Protein AF-A0A1M6UTH8-F1 (afdb_monomer_lite)

Sequence (155 aa):
MTKSVIPFRFLVFFGIFRGFRHEHQKESIFSRMNDLHLDESKDIHADGGRIVRTTTLAQSVGQAALCAMRTEEGEAFADPEEGVPWFGQILGLPSTHLDIAVSIIRDRLEGIRGVRKVDSVEIRMPADVKPGIMRNIGGRVRLTAEDGSTATEEF

Secondary structure (DSSP, 8-state):
----------------------------GGGG--PBPB-TTSSB-EETTEE-B--SHHHHHHHHHHHHHHSBTT--SS-TT-SB-IIIIITTS-GGGHHHHHHHHHHHHHTSTTEEEEEEEEEE--TT--TT-----EEEEEEEETTS-EEEEE-

pLDDT: mean 77.51, std 22.49, range [28.88, 97.5]

Organism: NCBI:txid28122

InterPro domains:
  IPR020288 Contractile injection system sheath initiator [PF10934] (35-125)

Structure (mmCIF, N/CA/C/O backbone):
data_AF-A0A1M6UTH8-F1
#
_entry.id   AF-A0A1M6UTH8-F1
#
loop_
_atom_site.group_PDB
_atom_site.id
_atom_site.type_symbol
_atom_site.label_atom_id
_atom_site.label_alt_id
_atom_site.label_comp_id
_atom_site.label_asym_id
_atom_site.label_entity_id
_atom_site.label_seq_id
_atom_site.pdbx_PDB_ins_code
_atom_site.Cartn_x
_atom_site.Cartn_y
_atom_site.Cartn_z
_atom_site.occupancy
_atom_site.B_iso_or_equiv
_atom_site.auth_seq_id
_atom_site.auth_comp_id
_atom_site.auth_asym_id
_atom_site.auth_atom_id
_atom_site.pdbx_PDB_model_num
ATOM 1 N N . MET A 1 1 ? 12.656 -76.740 -20.274 1.00 35.78 1 MET A N 1
ATOM 2 C CA . MET A 1 1 ? 13.712 -75.829 -20.775 1.00 35.78 1 MET A CA 1
ATOM 3 C C . MET A 1 1 ? 13.039 -74.484 -21.020 1.00 35.7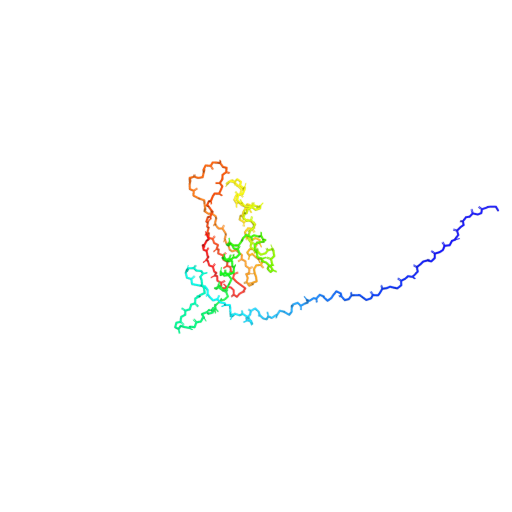8 1 MET A C 1
ATOM 5 O O . MET A 1 1 ? 12.049 -74.494 -21.723 1.00 35.78 1 MET A O 1
ATOM 9 N N . THR A 1 2 ? 13.374 -73.333 -20.445 1.00 35.22 2 THR A N 1
ATOM 10 C CA . THR A 1 2 ? 14.439 -72.902 -19.530 1.00 35.22 2 THR A CA 1
ATOM 11 C C . THR A 1 2 ? 14.004 -71.527 -18.990 1.00 35.22 2 THR A C 1
ATOM 13 O O . THR A 1 2 ? 13.737 -70.646 -19.791 1.00 35.22 2 THR A O 1
ATOM 16 N N . LYS A 1 3 ? 13.925 -71.409 -17.653 1.00 32.78 3 LYS A N 1
ATOM 17 C CA . LYS A 1 3 ? 14.225 -70.261 -16.762 1.00 32.78 3 LYS A CA 1
ATOM 18 C C . LYS A 1 3 ? 13.807 -68.834 -17.180 1.00 32.78 3 LYS A C 1
ATOM 20 O O . LYS A 1 3 ? 14.297 -68.341 -18.181 1.00 32.78 3 LYS A O 1
ATOM 25 N N . SER A 1 4 ? 13.111 -68.112 -16.288 1.00 33.41 4 SER A N 1
ATOM 26 C CA . SER A 1 4 ? 13.671 -66.918 -15.602 1.00 33.41 4 SER A CA 1
ATOM 27 C C . SER A 1 4 ? 12.626 -66.235 -14.684 1.00 33.41 4 SER A C 1
ATOM 29 O O . SER A 1 4 ? 11.653 -65.677 -15.169 1.00 33.41 4 SER A O 1
ATOM 31 N N . VAL A 1 5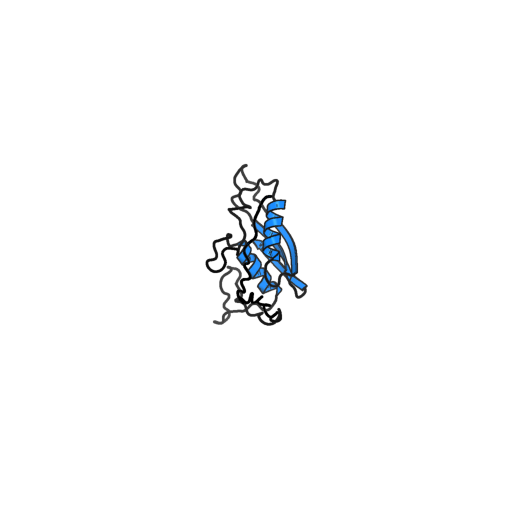 ? 12.698 -66.475 -13.366 1.00 38.62 5 VAL A N 1
ATOM 32 C CA . VAL A 1 5 ? 12.988 -65.495 -12.281 1.00 38.62 5 VAL A CA 1
ATOM 33 C C . VAL A 1 5 ? 11.755 -64.779 -11.680 1.00 38.62 5 VAL A C 1
ATOM 35 O O . VAL A 1 5 ? 11.251 -63.789 -12.188 1.00 38.62 5 VAL A O 1
ATOM 38 N N . ILE A 1 6 ? 11.337 -65.277 -10.512 1.00 42.22 6 ILE A N 1
ATOM 39 C CA . ILE A 1 6 ? 10.741 -64.542 -9.369 1.00 42.22 6 ILE A CA 1
ATOM 40 C C . ILE A 1 6 ? 11.944 -64.366 -8.403 1.00 42.22 6 ILE A C 1
ATOM 42 O O . ILE A 1 6 ? 12.728 -65.328 -8.385 1.00 42.22 6 ILE A O 1
ATOM 46 N N . PRO A 1 7 ? 12.179 -63.276 -7.613 1.00 47.91 7 PRO A N 1
ATOM 47 C CA . PRO A 1 7 ? 11.278 -62.811 -6.539 1.00 47.91 7 PRO A CA 1
ATOM 48 C C . PRO A 1 7 ? 11.384 -61.326 -6.087 1.00 47.91 7 PRO A C 1
ATOM 50 O O . PRO A 1 7 ? 12.142 -60.536 -6.627 1.00 47.91 7 PRO A O 1
ATOM 53 N N . PHE A 1 8 ? 10.640 -61.033 -5.008 1.00 31.80 8 PHE A N 1
ATOM 54 C CA . PHE A 1 8 ? 10.855 -60.018 -3.955 1.00 31.80 8 PHE A CA 1
ATOM 55 C C . PHE A 1 8 ? 9.877 -58.835 -3.840 1.00 31.80 8 PHE A C 1
ATOM 57 O O . PHE A 1 8 ? 10.026 -57.769 -4.421 1.00 31.80 8 PHE A O 1
ATOM 64 N N . ARG A 1 9 ? 8.902 -59.080 -2.950 1.00 34.88 9 ARG A N 1
ATOM 65 C CA . ARG A 1 9 ? 8.241 -58.178 -1.992 1.00 34.88 9 ARG A CA 1
ATOM 66 C C . ARG A 1 9 ? 9.009 -56.887 -1.683 1.00 34.88 9 ARG A C 1
ATOM 68 O O . ARG A 1 9 ? 10.185 -56.983 -1.367 1.00 34.88 9 ARG A O 1
ATOM 75 N N . PHE A 1 10 ? 8.285 -55.781 -1.497 1.00 30.88 10 PHE A N 1
ATOM 76 C CA . PHE A 1 10 ? 8.455 -54.937 -0.307 1.00 30.88 10 PHE A CA 1
ATOM 77 C C . PHE A 1 10 ? 7.142 -54.196 0.008 1.00 30.88 10 PHE A C 1
ATOM 79 O O . PHE A 1 10 ? 6.717 -53.293 -0.703 1.00 30.88 10 PHE A O 1
ATOM 86 N N . LEU A 1 11 ? 6.477 -54.649 1.072 1.00 33.59 11 LEU A N 1
ATOM 87 C CA . LEU A 1 11 ? 5.438 -53.923 1.793 1.00 33.59 11 LEU A CA 1
ATOM 88 C C . LEU A 1 11 ? 6.168 -53.203 2.931 1.00 33.59 11 LEU A C 1
ATOM 90 O O . LEU A 1 11 ? 6.740 -53.882 3.782 1.00 33.59 11 LEU A O 1
ATOM 94 N N . VAL A 1 12 ? 6.171 -51.869 2.953 1.00 33.97 12 VAL A N 1
ATOM 95 C CA . VAL A 1 12 ? 6.593 -51.088 4.126 1.00 33.97 12 VAL A CA 1
ATOM 96 C C . VAL A 1 12 ? 5.529 -50.054 4.447 1.00 33.97 12 VAL A C 1
ATOM 98 O O . VAL A 1 12 ? 5.271 -49.124 3.690 1.00 33.97 12 VAL A O 1
ATOM 101 N N . PHE A 1 13 ? 4.932 -50.266 5.614 1.00 33.19 13 PHE A N 1
ATOM 102 C CA . PHE A 1 13 ? 4.259 -49.274 6.433 1.00 33.19 13 PHE A CA 1
ATOM 103 C C . PHE A 1 13 ? 5.287 -48.269 6.976 1.00 33.19 13 PHE A C 1
ATOM 105 O O . PHE A 1 13 ? 6.199 -48.669 7.690 1.00 33.19 13 PHE A O 1
ATOM 112 N N . PHE A 1 14 ? 5.081 -46.981 6.717 1.00 33.28 14 PHE A N 1
ATOM 113 C CA . PHE A 1 14 ? 5.412 -45.851 7.596 1.00 33.28 14 PHE A CA 1
ATOM 114 C C . PHE A 1 14 ? 4.301 -44.828 7.308 1.00 33.28 14 PHE A C 1
ATOM 116 O O . PHE A 1 14 ? 4.031 -44.518 6.157 1.00 33.28 14 PHE A O 1
ATOM 123 N N . GLY A 1 15 ? 3.483 -44.396 8.257 1.00 28.88 15 GLY A N 1
ATOM 124 C CA . GLY A 1 15 ? 3.910 -43.790 9.506 1.00 28.88 15 GLY A CA 1
ATOM 125 C C . GLY A 1 15 ? 3.541 -42.310 9.429 1.00 28.88 15 GLY A C 1
ATOM 126 O O . GLY A 1 15 ? 4.260 -41.521 8.836 1.00 28.88 15 GLY A O 1
ATOM 127 N N . ILE A 1 16 ? 2.361 -41.999 9.966 1.00 40.78 16 ILE A N 1
ATOM 128 C CA . ILE A 1 16 ? 1.863 -40.707 10.460 1.00 40.78 16 ILE A CA 1
ATOM 129 C C . ILE A 1 16 ? 2.901 -39.570 10.414 1.00 40.78 16 ILE A C 1
ATOM 131 O O . ILE A 1 16 ? 3.817 -39.558 11.228 1.00 40.78 16 ILE A O 1
ATOM 135 N N . PHE A 1 17 ? 2.661 -38.540 9.599 1.00 36.91 17 PHE A N 1
ATOM 136 C CA . PHE A 1 17 ? 2.967 -37.168 10.002 1.00 36.91 17 PHE A CA 1
ATOM 137 C C . PHE A 1 17 ? 1.815 -36.247 9.615 1.00 36.91 17 PHE A C 1
ATOM 139 O O . PHE A 1 17 ? 1.419 -36.122 8.459 1.00 36.91 17 PHE A O 1
ATOM 146 N N . ARG A 1 18 ? 1.249 -35.645 10.659 1.00 39.31 18 ARG A N 1
ATOM 147 C CA . ARG A 1 18 ? 0.217 -34.620 10.621 1.00 39.31 18 ARG A CA 1
ATOM 148 C C . ARG A 1 18 ? 0.751 -33.437 9.817 1.00 39.31 18 ARG A C 1
ATOM 150 O O . ARG A 1 18 ? 1.542 -32.657 10.335 1.00 39.31 18 ARG A O 1
ATOM 157 N N . GLY A 1 19 ? 0.257 -33.249 8.601 1.00 32.66 19 GLY A N 1
ATOM 158 C CA . GLY A 1 19 ? 0.133 -31.909 8.047 1.00 32.66 19 GLY A CA 1
ATOM 159 C C . GLY A 1 19 ? -1.047 -31.249 8.741 1.00 32.66 19 GLY A C 1
ATOM 160 O O . GLY A 1 19 ? -2.160 -31.289 8.226 1.00 32.66 19 GLY A O 1
ATOM 161 N N . PHE A 1 20 ? -0.822 -30.735 9.953 1.00 36.19 20 PHE A N 1
ATOM 162 C CA . PHE A 1 20 ? -1.704 -29.770 10.599 1.00 36.19 20 PHE A CA 1
ATOM 163 C C . PHE A 1 20 ? -1.825 -28.600 9.616 1.00 36.19 20 PHE A C 1
ATOM 165 O O . PHE A 1 20 ? -0.998 -27.693 9.602 1.00 36.19 20 PHE A O 1
ATOM 172 N N . ARG A 1 21 ? -2.824 -28.641 8.730 1.00 37.09 21 ARG A N 1
ATOM 173 C CA . ARG A 1 21 ? -3.312 -27.430 8.090 1.00 37.09 21 ARG A CA 1
ATOM 174 C C . ARG A 1 21 ? -3.817 -26.615 9.267 1.00 37.09 21 ARG A C 1
ATOM 176 O O . ARG A 1 21 ? -4.859 -26.940 9.832 1.00 37.09 21 ARG A O 1
ATOM 183 N N . HIS A 1 22 ? -3.008 -25.655 9.710 1.00 34.88 22 HIS A N 1
ATOM 184 C CA . HIS A 1 22 ? -3.482 -24.572 10.547 1.00 34.88 22 HIS A CA 1
ATOM 185 C C . HIS A 1 22 ? -4.571 -23.901 9.720 1.00 34.88 22 HIS A C 1
ATOM 187 O O . HIS A 1 22 ? -4.329 -23.032 8.889 1.00 34.88 22 HIS A O 1
ATOM 193 N N . GLU A 1 23 ? -5.794 -24.388 9.894 1.00 38.81 23 GLU A N 1
ATOM 194 C CA . GLU A 1 23 ? -6.974 -23.575 9.766 1.00 38.81 23 GLU A CA 1
ATOM 195 C C . GLU A 1 23 ? -6.747 -22.471 10.790 1.00 38.81 23 GLU A C 1
ATOM 197 O O . GLU A 1 23 ? -7.016 -22.630 11.980 1.00 38.81 23 GLU A O 1
ATOM 202 N N . HIS A 1 24 ? -6.075 -21.402 10.342 1.00 38.06 24 HIS A N 1
ATOM 203 C CA . HIS A 1 24 ? -6.079 -20.142 11.047 1.00 38.06 24 HIS A CA 1
ATOM 204 C C . HIS A 1 24 ? -7.550 -19.900 11.314 1.00 38.06 24 HIS A C 1
ATOM 206 O O . HIS A 1 24 ? -8.335 -19.716 10.377 1.00 38.06 24 HIS A O 1
ATOM 212 N N . GLN A 1 25 ? -7.929 -20.015 12.589 1.00 39.84 25 GLN A N 1
ATOM 213 C CA . GLN A 1 25 ? -9.208 -19.528 13.047 1.00 39.84 25 GLN A CA 1
ATOM 214 C C . GLN A 1 25 ? -9.371 -18.179 12.368 1.00 39.84 25 GLN A C 1
ATOM 216 O O . GLN A 1 25 ? -8.493 -17.318 12.479 1.00 39.84 25 GLN A O 1
ATOM 221 N N . LYS A 1 26 ? -10.456 -18.028 11.606 1.00 41.59 26 LYS A N 1
ATOM 222 C CA . LYS A 1 26 ? -10.951 -16.716 11.225 1.00 41.59 26 LYS A CA 1
ATOM 223 C C . LYS A 1 26 ? -11.328 -16.039 12.539 1.00 41.59 26 LYS A C 1
ATOM 225 O O . LYS A 1 26 ? -12.496 -16.011 12.915 1.00 41.59 26 LYS A O 1
ATOM 230 N N . GLU A 1 27 ? -10.326 -15.581 13.291 1.00 42.16 27 GLU A N 1
ATOM 231 C CA . GLU A 1 27 ? -10.510 -14.518 14.254 1.00 42.16 27 GLU A CA 1
ATOM 232 C C . GLU A 1 27 ? -11.251 -13.459 13.460 1.00 42.16 27 GLU A C 1
ATOM 234 O O . GLU A 1 27 ? -10.780 -13.037 12.397 1.00 42.16 27 GLU A O 1
ATOM 239 N N . SER A 1 28 ? -12.469 -13.164 13.915 1.00 44.44 28 SER A N 1
ATOM 240 C CA . SER A 1 28 ? -13.327 -12.147 13.329 1.00 44.44 28 SER A CA 1
ATOM 241 C C . SER A 1 28 ? -12.453 -10.974 12.895 1.00 44.44 28 SER A C 1
ATOM 243 O O . SER A 1 28 ? -11.607 -10.529 13.667 1.00 44.44 28 SER A O 1
ATOM 245 N N . ILE A 1 29 ? -12.612 -10.497 11.664 1.00 51.84 29 ILE A N 1
ATOM 246 C CA . ILE A 1 29 ? -11.864 -9.343 11.140 1.00 51.84 29 ILE A CA 1
ATOM 247 C C . ILE A 1 29 ? -12.011 -8.132 12.088 1.00 51.84 29 ILE A C 1
ATOM 249 O O . ILE A 1 29 ? -11.093 -7.333 12.235 1.00 51.84 29 ILE A O 1
ATOM 253 N N . PHE A 1 30 ? -13.109 -8.081 12.854 1.00 45.16 30 PHE A N 1
ATOM 254 C CA . PHE A 1 30 ? -13.354 -7.106 13.921 1.00 45.16 30 PHE A CA 1
ATOM 255 C C . PHE A 1 30 ? -12.545 -7.332 15.217 1.00 45.16 30 PHE A C 1
ATOM 257 O O . PHE A 1 30 ? -12.434 -6.430 16.039 1.00 45.16 30 PHE A O 1
ATOM 264 N N . SER A 1 31 ? -11.985 -8.521 15.442 1.00 41.66 31 SER A N 1
ATOM 265 C CA . SER A 1 31 ? -11.372 -8.944 16.711 1.00 41.66 31 SER A CA 1
ATOM 266 C C . SER A 1 31 ? -9.971 -8.379 16.973 1.00 41.66 31 SER A C 1
ATOM 268 O O . SER A 1 31 ? -9.459 -8.587 18.072 1.00 41.66 31 SER A O 1
ATOM 270 N N . ARG A 1 32 ? -9.335 -7.664 16.034 1.00 47.56 32 ARG A N 1
ATOM 271 C CA . ARG A 1 32 ? -8.051 -6.978 16.293 1.00 47.56 32 ARG A CA 1
ATOM 272 C C . ARG A 1 32 ? -7.952 -5.593 15.651 1.00 47.56 32 ARG A C 1
ATOM 274 O O . ARG A 1 32 ? -6.903 -5.215 15.153 1.00 47.56 32 ARG A O 1
ATOM 281 N N . MET A 1 33 ? -9.021 -4.806 15.708 1.00 63.25 33 MET A N 1
ATOM 282 C CA . MET A 1 33 ? -8.928 -3.363 15.448 1.00 63.25 33 MET A CA 1
ATOM 283 C C . MET A 1 33 ? -8.312 -2.688 16.681 1.00 63.25 33 MET A C 1
ATOM 285 O O . MET A 1 33 ? -9.033 -2.260 17.581 1.00 63.25 33 MET A O 1
ATOM 289 N N . ASN A 1 34 ? -6.979 -2.727 16.798 1.00 63.81 34 ASN A N 1
ATOM 290 C CA . ASN A 1 34 ? -6.252 -2.106 17.913 1.00 63.81 34 ASN A CA 1
ATOM 291 C C . ASN A 1 34 ? -4.758 -1.866 17.611 1.00 63.81 34 ASN A C 1
ATOM 293 O O . ASN A 1 34 ? -3.905 -1.928 18.507 1.00 63.81 34 ASN A O 1
ATOM 297 N N . ASP A 1 35 ? -4.420 -1.614 16.347 1.00 82.12 35 ASP A N 1
ATOM 298 C CA . ASP A 1 35 ? -3.039 -1.330 15.947 1.00 82.12 35 ASP A CA 1
ATOM 299 C C . ASP A 1 35 ? -2.618 0.073 16.379 1.00 82.12 35 ASP A C 1
ATOM 301 O O . ASP A 1 35 ? -3.460 0.945 16.607 1.00 82.12 35 ASP A O 1
ATOM 305 N N . LEU A 1 36 ? -1.309 0.287 16.514 1.00 89.75 36 LEU A N 1
ATOM 306 C CA . LEU A 1 36 ? -0.741 1.610 16.773 1.00 89.75 36 LEU A CA 1
ATOM 307 C C . LEU A 1 36 ? -1.132 2.561 15.641 1.00 89.75 36 LEU A C 1
ATOM 309 O O . LEU A 1 36 ? -0.973 2.209 14.476 1.00 89.75 36 LEU A O 1
ATOM 313 N N . HIS A 1 37 ? -1.645 3.743 15.972 1.00 91.38 37 HIS A N 1
ATOM 314 C CA . HIS A 1 37 ? -1.884 4.783 14.977 1.00 91.38 37 HIS A CA 1
ATOM 315 C C . HIS A 1 37 ? -0.602 5.580 14.752 1.00 91.38 37 HIS A C 1
ATOM 317 O O . HIS A 1 37 ? 0.046 5.981 15.720 1.00 91.38 37 HIS A O 1
ATOM 323 N N . LEU A 1 38 ? -0.248 5.804 13.490 1.00 90.31 38 LEU A N 1
ATOM 324 C CA . LEU A 1 38 ? 0.846 6.678 13.104 1.00 90.31 38 LEU A CA 1
ATOM 325 C C . LEU A 1 38 ? 0.336 8.090 12.800 1.00 90.31 38 LEU A C 1
ATOM 327 O O . LEU A 1 38 ? -0.742 8.255 12.228 1.00 90.31 38 LEU A O 1
ATOM 331 N N . ASP A 1 39 ? 1.117 9.096 13.180 1.00 89.50 39 ASP A N 1
ATOM 332 C CA . ASP A 1 39 ? 0.814 10.506 12.939 1.00 89.50 39 ASP A CA 1
ATOM 333 C C . ASP A 1 39 ? 1.157 10.945 11.499 1.00 89.50 39 ASP A C 1
ATOM 335 O O . ASP A 1 39 ? 1.489 10.137 10.628 1.00 89.50 39 ASP A O 1
ATOM 339 N N . GLU A 1 40 ? 1.077 12.248 11.220 1.00 86.38 40 GLU A N 1
ATOM 340 C CA . GLU A 1 40 ? 1.423 12.807 9.905 1.00 86.38 40 GLU A CA 1
ATOM 341 C C . GLU A 1 40 ? 2.897 12.582 9.525 1.00 86.38 40 GLU A C 1
ATOM 343 O O . GLU A 1 40 ? 3.209 12.413 8.344 1.00 86.38 40 GLU A O 1
ATOM 348 N N . SER A 1 41 ? 3.790 12.503 10.518 1.00 86.44 41 SER A N 1
ATOM 349 C CA . SER A 1 41 ? 5.214 12.183 10.336 1.00 86.44 41 SER A CA 1
ATOM 350 C C . SER A 1 41 ? 5.464 10.682 10.167 1.00 86.44 41 SER A C 1
ATOM 352 O O . SER A 1 41 ? 6.592 10.276 9.888 1.00 86.44 41 SER A O 1
ATOM 354 N N . LYS A 1 42 ? 4.408 9.866 10.272 1.00 84.81 42 LYS A N 1
ATOM 355 C CA . LYS A 1 42 ? 4.436 8.402 10.238 1.00 84.81 42 LYS A CA 1
ATOM 356 C C . LYS A 1 42 ? 5.198 7.790 11.419 1.00 84.81 42 LYS A C 1
ATOM 358 O O . LYS A 1 42 ? 5.754 6.702 11.287 1.00 84.81 42 LYS A O 1
ATOM 363 N N . ASP A 1 43 ? 5.181 8.469 12.565 1.00 88.81 43 ASP A N 1
ATOM 364 C CA . ASP A 1 43 ? 5.684 7.965 13.847 1.00 88.81 43 ASP A CA 1
ATOM 365 C C . ASP A 1 43 ? 4.514 7.626 14.786 1.00 88.81 43 ASP A C 1
ATOM 367 O O . ASP A 1 43 ? 3.360 7.945 14.501 1.00 88.81 43 ASP A O 1
ATOM 371 N N . ILE A 1 44 ? 4.785 6.948 15.901 1.00 89.50 44 ILE A N 1
ATOM 372 C CA . ILE A 1 44 ? 3.781 6.544 16.884 1.00 89.50 44 ILE A CA 1
ATOM 373 C C . ILE A 1 44 ? 3.034 7.780 17.396 1.00 89.50 44 ILE A C 1
ATOM 375 O O . ILE A 1 44 ? 3.588 8.621 18.106 1.00 89.50 44 ILE A O 1
ATOM 379 N N . HIS A 1 45 ? 1.736 7.849 17.101 1.00 91.31 45 HIS A N 1
ATOM 380 C CA . HIS A 1 45 ? 0.905 8.960 17.526 1.00 91.31 45 HIS A CA 1
ATOM 381 C C . HIS A 1 45 ? 0.607 8.877 19.028 1.00 91.31 45 HIS A C 1
ATOM 383 O O . HIS A 1 45 ? 0.048 7.889 19.524 1.00 91.31 45 HIS A O 1
ATOM 389 N N . ALA A 1 46 ? 0.951 9.941 19.752 1.00 91.31 46 ALA A N 1
ATOM 390 C CA . ALA A 1 46 ? 0.641 10.103 21.162 1.00 91.31 46 ALA A CA 1
ATOM 391 C C . ALA A 1 46 ? -0.225 11.349 21.389 1.00 91.31 46 ALA A C 1
ATOM 393 O O . ALA A 1 46 ? 0.128 12.442 20.954 1.00 91.31 46 ALA A O 1
ATOM 394 N N . ASP A 1 47 ? -1.320 11.188 22.130 1.00 89.25 47 ASP A N 1
ATOM 395 C CA . ASP A 1 47 ? -2.208 12.276 22.546 1.00 89.25 47 ASP A CA 1
ATOM 396 C C . ASP A 1 47 ? -2.362 12.264 24.073 1.00 89.25 47 ASP A C 1
ATOM 398 O O . ASP A 1 47 ? -2.671 11.235 24.681 1.00 89.25 47 ASP A O 1
ATOM 402 N N . GLY A 1 48 ? -2.069 13.394 24.723 1.00 84.94 48 GLY A N 1
ATOM 403 C CA . GLY A 1 48 ? -2.168 13.533 26.181 1.00 84.94 48 GLY A CA 1
ATOM 404 C C . GLY A 1 48 ? -1.373 12.491 26.984 1.00 84.94 48 GLY A C 1
ATOM 405 O O . GLY A 1 48 ? -1.809 12.077 28.059 1.00 84.94 48 GLY A O 1
ATOM 406 N N . GLY A 1 49 ? -0.234 12.021 26.458 1.00 86.00 49 GLY A N 1
ATOM 407 C CA . GLY A 1 49 ? 0.593 10.981 27.086 1.00 86.00 49 GLY A CA 1
ATOM 408 C C . GLY A 1 49 ? 0.080 9.548 26.896 1.00 86.00 49 GLY A C 1
ATOM 409 O O . GLY A 1 49 ? 0.557 8.634 27.568 1.00 86.00 49 GLY A O 1
ATOM 410 N N . ARG A 1 50 ? -0.888 9.330 25.999 1.00 89.94 50 ARG A N 1
ATOM 411 C CA . ARG A 1 50 ? -1.404 8.006 25.634 1.00 89.94 50 ARG A CA 1
ATOM 412 C C . ARG A 1 50 ? -1.083 7.700 24.183 1.00 89.94 50 ARG A C 1
ATOM 414 O O . ARG A 1 50 ? -1.222 8.562 23.326 1.00 89.94 50 ARG A O 1
ATOM 421 N N . ILE A 1 51 ? -0.711 6.454 23.914 1.00 91.69 51 ILE A N 1
ATOM 422 C CA . ILE A 1 51 ? -0.511 5.978 22.548 1.00 91.69 51 ILE A CA 1
ATOM 423 C C . ILE A 1 51 ? -1.868 5.743 21.894 1.00 91.69 51 ILE A C 1
ATOM 425 O O . ILE A 1 51 ? -2.696 4.990 22.420 1.00 91.69 51 ILE A O 1
ATOM 429 N N . VAL A 1 52 ? -2.086 6.393 20.757 1.00 92.25 52 VAL A N 1
ATOM 430 C CA . VAL A 1 52 ? -3.342 6.325 20.019 1.00 92.25 52 VAL A CA 1
ATOM 431 C C . VAL A 1 52 ? -3.384 5.057 19.173 1.00 92.25 52 VAL A C 1
ATOM 433 O O . VAL A 1 52 ? -2.366 4.541 18.707 1.00 92.25 52 VAL A O 1
ATOM 436 N N . ARG A 1 53 ? -4.592 4.521 19.013 1.00 91.00 53 ARG A N 1
ATOM 437 C CA . ARG A 1 53 ? -4.870 3.305 18.251 1.00 91.00 53 ARG A CA 1
ATOM 438 C C . ARG A 1 53 ? -5.688 3.635 17.016 1.00 91.00 53 ARG A C 1
ATOM 440 O O . ARG A 1 53 ? -6.459 4.592 17.018 1.00 91.00 53 ARG A O 1
ATOM 447 N N . THR A 1 54 ? -5.523 2.835 15.972 1.00 90.00 54 THR A N 1
ATOM 448 C CA . THR A 1 54 ? -6.393 2.897 14.796 1.00 90.00 54 THR A CA 1
ATOM 449 C C . THR A 1 54 ? -7.832 2.578 15.205 1.00 90.00 54 THR A C 1
ATOM 451 O O . THR A 1 54 ? -8.077 1.686 16.017 1.00 90.00 54 THR A O 1
ATOM 454 N N . THR A 1 55 ? -8.789 3.349 14.684 1.00 88.25 55 THR A N 1
ATOM 455 C CA . THR A 1 55 ? -10.206 3.266 15.099 1.00 88.25 55 THR A CA 1
ATOM 456 C C . THR A 1 55 ? -11.119 2.705 14.014 1.00 88.25 55 THR A C 1
ATOM 458 O O . THR A 1 55 ? -12.245 2.305 14.298 1.00 88.25 55 THR A O 1
ATOM 461 N N . THR A 1 56 ? -10.639 2.655 12.770 1.00 89.75 56 THR A N 1
ATOM 462 C CA . THR A 1 56 ? -11.380 2.159 11.605 1.00 89.75 56 THR A CA 1
ATOM 463 C C . THR A 1 56 ? -10.516 1.197 10.803 1.00 89.75 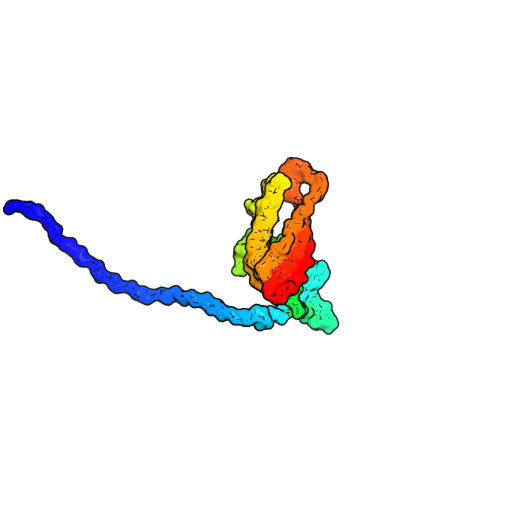56 THR A C 1
ATOM 465 O O . THR A 1 56 ? -9.292 1.335 10.794 1.00 89.75 56 THR A O 1
ATOM 468 N N . LEU A 1 57 ? -11.145 0.255 10.090 1.00 90.44 57 LEU A N 1
ATOM 469 C CA . LEU A 1 57 ? -10.402 -0.689 9.256 1.00 90.44 57 LEU A CA 1
ATOM 470 C C . LEU A 1 57 ? -9.660 0.050 8.143 1.00 90.44 57 LEU A C 1
ATOM 472 O O . LEU A 1 57 ? -8.495 -0.244 7.913 1.00 90.44 57 LEU A O 1
ATOM 476 N N . ALA A 1 58 ? -10.296 1.057 7.529 1.00 92.81 58 ALA A N 1
ATOM 477 C CA . ALA A 1 58 ? -9.667 1.961 6.566 1.00 92.81 58 ALA A CA 1
ATOM 478 C C . ALA A 1 58 ? -8.343 2.549 7.079 1.00 92.81 58 ALA A C 1
ATOM 480 O O . ALA A 1 58 ? -7.352 2.522 6.358 1.00 92.81 58 ALA A O 1
ATOM 481 N N . GLN A 1 59 ? -8.298 3.045 8.319 1.00 92.06 59 GLN A N 1
ATOM 482 C CA . GLN A 1 59 ? -7.055 3.573 8.894 1.00 92.06 59 GLN A CA 1
ATOM 483 C C . GLN A 1 59 ? -5.985 2.487 9.025 1.00 92.06 59 GLN A C 1
ATOM 485 O O . GLN A 1 59 ? -4.844 2.713 8.632 1.00 92.06 59 GLN A O 1
ATOM 490 N N . SER A 1 60 ? -6.346 1.313 9.550 1.00 92.44 60 SER A N 1
ATOM 491 C CA . SER A 1 60 ? -5.402 0.204 9.716 1.00 92.44 60 SER A CA 1
ATOM 492 C C . SER A 1 60 ? -4.851 -0.275 8.369 1.00 92.44 60 SER A C 1
ATOM 494 O O . SER A 1 60 ? -3.638 -0.400 8.222 1.00 92.44 60 SER A O 1
ATOM 496 N N . VAL A 1 61 ? -5.711 -0.480 7.363 1.00 93.75 61 VAL A N 1
ATOM 497 C CA . VAL A 1 61 ? -5.274 -0.938 6.032 1.00 93.75 61 VAL A CA 1
ATOM 498 C C . VAL A 1 61 ? -4.508 0.139 5.270 1.00 93.75 61 VAL A C 1
ATOM 500 O O . VAL A 1 61 ? -3.563 -0.193 4.565 1.00 93.75 61 VAL A O 1
ATOM 503 N N . GLY A 1 62 ? -4.875 1.417 5.416 1.00 94.12 62 GLY A N 1
ATOM 504 C CA . GLY A 1 62 ? -4.143 2.532 4.812 1.00 94.12 62 GLY A CA 1
ATOM 505 C C . GLY A 1 62 ? -2.724 2.610 5.362 1.00 94.12 62 GLY A C 1
ATOM 506 O O . GLY A 1 62 ? -1.755 2.630 4.606 1.00 94.12 62 GLY A O 1
ATOM 507 N N . GLN A 1 63 ? -2.585 2.529 6.684 1.00 93.88 63 GLN A N 1
ATOM 508 C CA . GLN A 1 63 ? -1.281 2.517 7.329 1.00 93.88 63 GLN A CA 1
ATOM 509 C C . GLN A 1 63 ? -0.448 1.291 6.941 1.00 93.88 63 GLN A C 1
ATOM 511 O O . GLN A 1 63 ? 0.724 1.446 6.611 1.00 93.88 63 GLN A O 1
ATOM 516 N N . ALA A 1 64 ? -1.046 0.095 6.930 1.00 92.44 64 ALA A N 1
ATOM 517 C CA . ALA A 1 64 ? -0.367 -1.127 6.503 1.00 92.44 64 ALA A CA 1
ATOM 518 C C . ALA A 1 64 ? 0.108 -1.033 5.046 1.00 92.44 64 ALA A C 1
ATOM 520 O O . ALA A 1 64 ? 1.254 -1.357 4.751 1.00 92.44 64 ALA A O 1
ATOM 521 N N . ALA A 1 65 ? -0.733 -0.512 4.150 1.00 94.62 65 ALA A N 1
ATOM 522 C CA . ALA A 1 65 ? -0.357 -0.278 2.763 1.00 94.62 65 ALA A CA 1
ATOM 523 C C . ALA A 1 65 ? 0.804 0.706 2.643 1.00 94.62 65 ALA A C 1
ATOM 525 O O . ALA A 1 65 ? 1.742 0.450 1.897 1.00 94.62 65 ALA A O 1
ATOM 526 N N . LEU A 1 66 ? 0.785 1.807 3.395 1.00 93.50 66 LEU A N 1
ATOM 527 C CA . LEU A 1 66 ? 1.885 2.762 3.370 1.00 93.50 66 LEU A CA 1
ATOM 528 C C . LEU A 1 66 ? 3.186 2.165 3.926 1.00 93.50 66 LEU A C 1
ATOM 530 O O . LEU A 1 66 ? 4.251 2.449 3.383 1.00 93.50 66 LEU A O 1
ATOM 534 N N . CYS A 1 67 ? 3.112 1.334 4.970 1.00 92.31 67 CYS A N 1
ATOM 535 C CA . CYS A 1 67 ? 4.261 0.580 5.470 1.00 92.31 67 CYS A CA 1
ATOM 536 C C . CYS A 1 67 ? 4.822 -0.343 4.382 1.00 92.31 67 CYS A C 1
ATOM 538 O O . CYS A 1 67 ? 5.992 -0.207 4.043 1.00 92.31 67 CYS A O 1
ATOM 540 N N . ALA A 1 68 ? 3.984 -1.178 3.758 1.00 93.31 68 ALA A N 1
ATOM 541 C CA . ALA A 1 68 ? 4.404 -2.063 2.671 1.00 93.31 68 ALA A CA 1
ATOM 542 C C . ALA A 1 68 ? 5.036 -1.288 1.500 1.00 93.31 68 ALA A C 1
ATOM 544 O O . ALA A 1 68 ? 6.071 -1.682 0.975 1.00 93.31 68 ALA A O 1
ATOM 545 N N . MET A 1 69 ? 4.469 -0.137 1.126 1.00 93.38 69 MET A N 1
ATOM 546 C CA . MET A 1 69 ? 5.015 0.717 0.063 1.00 93.38 69 MET A CA 1
ATOM 547 C C . MET A 1 69 ? 6.362 1.357 0.420 1.00 93.38 69 MET A C 1
ATOM 549 O O . MET A 1 69 ? 7.113 1.718 -0.482 1.00 93.38 69 MET A O 1
ATOM 553 N N . ARG A 1 70 ? 6.676 1.530 1.707 1.00 91.44 70 ARG A N 1
ATOM 554 C CA . ARG A 1 70 ? 7.927 2.151 2.180 1.00 91.44 70 ARG A CA 1
ATOM 555 C C . ARG A 1 70 ? 9.012 1.147 2.555 1.00 91.44 70 ARG A C 1
ATOM 557 O O . ARG A 1 70 ? 10.130 1.571 2.830 1.00 91.44 70 ARG A O 1
ATOM 564 N N . THR A 1 71 ? 8.683 -0.136 2.565 1.00 93.06 71 THR A N 1
ATOM 565 C CA . THR A 1 71 ? 9.596 -1.228 2.890 1.00 93.06 71 THR A CA 1
ATOM 566 C C . THR A 1 71 ? 10.018 -1.930 1.605 1.00 93.06 71 THR A C 1
ATOM 568 O O . THR A 1 71 ? 9.171 -2.265 0.775 1.00 93.06 71 THR A O 1
ATOM 571 N N . GLU A 1 72 ? 11.322 -2.141 1.423 1.00 94.94 72 GLU A N 1
ATOM 572 C CA . GLU A 1 72 ? 11.809 -2.989 0.328 1.00 94.94 72 GLU A CA 1
ATOM 573 C C . GLU A 1 72 ? 11.569 -4.461 0.670 1.00 94.94 72 GLU A C 1
ATOM 575 O O . GLU A 1 72 ? 11.808 -4.894 1.798 1.00 94.94 72 GLU A O 1
ATOM 580 N N . GLU A 1 73 ? 11.155 -5.251 -0.319 1.00 94.62 73 GLU A N 1
ATOM 581 C CA . GLU A 1 73 ? 11.073 -6.707 -0.169 1.00 94.62 73 GLU A CA 1
ATOM 582 C C . GLU A 1 73 ? 12.411 -7.291 0.335 1.00 94.62 73 GLU A C 1
ATOM 584 O O . GLU A 1 73 ? 13.472 -7.101 -0.265 1.00 94.62 73 GLU A O 1
ATOM 589 N N . GLY A 1 74 ? 12.363 -8.005 1.461 1.00 93.81 74 GLY A N 1
ATOM 590 C CA . GLY A 1 74 ? 13.535 -8.568 2.139 1.00 93.81 74 GLY A CA 1
ATOM 591 C C . GLY A 1 74 ? 14.141 -7.690 3.240 1.00 93.81 74 GLY A C 1
ATOM 592 O O . GLY A 1 74 ? 15.060 -8.140 3.926 1.00 93.81 74 GLY A O 1
ATOM 593 N N . GLU A 1 75 ? 13.642 -6.468 3.452 1.00 93.50 75 GLU A N 1
ATOM 594 C CA . GLU A 1 75 ? 14.087 -5.583 4.540 1.00 93.50 75 GLU A CA 1
ATOM 595 C C . GLU A 1 75 ? 13.555 -6.035 5.911 1.00 93.50 75 GLU A C 1
ATOM 597 O O . GLU A 1 75 ? 14.242 -5.925 6.932 1.00 93.50 75 GLU A O 1
ATOM 602 N N . ALA A 1 76 ? 12.334 -6.571 5.951 1.00 90.44 76 ALA A N 1
ATOM 603 C CA . ALA A 1 76 ? 11.700 -7.000 7.186 1.00 90.44 76 ALA A CA 1
ATOM 604 C C . ALA A 1 76 ? 12.304 -8.317 7.706 1.00 90.44 76 ALA A C 1
ATOM 606 O O . ALA A 1 76 ? 12.178 -9.385 7.113 1.00 90.44 76 ALA A O 1
ATOM 607 N N . PHE A 1 77 ? 12.921 -8.256 8.890 1.00 90.81 77 PHE A N 1
ATOM 608 C CA . PHE A 1 77 ? 13.573 -9.417 9.511 1.00 90.81 77 PHE A CA 1
ATOM 609 C C . PHE A 1 77 ? 12.611 -10.582 9.802 1.00 90.81 77 PHE A C 1
ATOM 611 O O . PHE A 1 77 ? 12.994 -11.745 9.703 1.00 90.81 77 PHE A O 1
ATOM 618 N N . ALA A 1 78 ? 11.382 -10.271 10.221 1.00 91.06 78 ALA A N 1
ATOM 619 C CA . ALA A 1 78 ? 10.399 -11.276 10.618 1.00 91.06 78 ALA A CA 1
ATOM 620 C C . ALA A 1 78 ? 9.659 -11.901 9.427 1.00 91.06 78 ALA A C 1
ATOM 622 O O . ALA A 1 78 ? 9.182 -13.028 9.545 1.00 91.06 78 ALA A O 1
ATOM 623 N N . ASP A 1 79 ? 9.572 -11.176 8.313 1.00 88.62 79 ASP A N 1
ATOM 624 C CA . ASP A 1 79 ? 8.885 -11.601 7.100 1.00 88.62 79 ASP A CA 1
ATOM 625 C C . ASP A 1 79 ? 9.618 -11.039 5.871 1.00 88.62 79 ASP A C 1
ATOM 627 O O . ASP A 1 79 ? 9.393 -9.892 5.493 1.00 88.62 79 ASP A O 1
ATOM 631 N N . PRO A 1 80 ? 10.521 -11.815 5.250 1.00 90.88 80 PRO A N 1
ATOM 632 C CA . PRO A 1 80 ? 11.282 -11.354 4.093 1.00 90.88 80 PRO A CA 1
ATOM 633 C C . PRO A 1 80 ? 10.431 -11.074 2.848 1.00 90.88 80 PRO A C 1
ATOM 635 O O . PRO A 1 80 ? 10.943 -10.475 1.908 1.00 90.88 80 PRO A O 1
ATOM 638 N N . GLU A 1 81 ? 9.176 -11.530 2.799 1.00 89.56 81 GLU A N 1
ATOM 639 C CA . GLU A 1 81 ? 8.277 -11.286 1.664 1.00 89.56 81 GLU A CA 1
ATOM 640 C C . GLU A 1 81 ? 7.454 -9.995 1.831 1.00 89.56 81 GLU A C 1
ATOM 642 O O . GLU A 1 81 ? 6.777 -9.578 0.886 1.00 89.56 81 GLU A O 1
ATOM 647 N N . GLU A 1 82 ? 7.520 -9.359 3.008 1.00 89.31 82 GLU A N 1
ATOM 648 C CA . GLU A 1 82 ? 6.860 -8.086 3.302 1.00 89.31 82 GLU A CA 1
ATOM 649 C C . GLU A 1 82 ? 7.555 -6.927 2.574 1.00 89.31 82 GLU A C 1
ATOM 651 O O . GLU A 1 82 ? 8.785 -6.842 2.523 1.00 89.31 82 GLU A O 1
ATOM 656 N N . GLY A 1 83 ? 6.748 -6.000 2.053 1.00 93.31 83 GLY A N 1
ATOM 657 C CA . GLY A 1 83 ? 7.211 -4.833 1.311 1.00 93.31 83 GLY A CA 1
ATOM 658 C C . GLY A 1 83 ? 6.935 -4.910 -0.190 1.00 93.31 83 GLY A C 1
ATOM 659 O O . GLY A 1 83 ? 6.240 -5.797 -0.695 1.00 93.31 83 GLY A O 1
ATOM 660 N N . VAL A 1 84 ? 7.470 -3.935 -0.918 1.00 94.81 84 VAL A N 1
ATOM 661 C CA . VAL A 1 84 ? 7.389 -3.853 -2.378 1.00 94.81 84 VAL A CA 1
ATOM 662 C C . VAL A 1 84 ? 8.792 -4.046 -2.964 1.00 94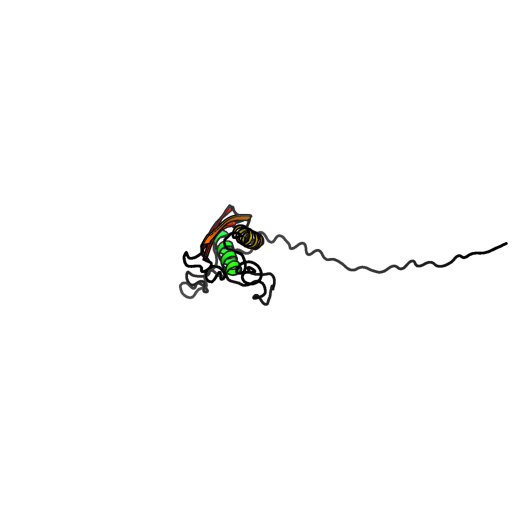.81 84 VAL A C 1
ATOM 664 O O . VAL A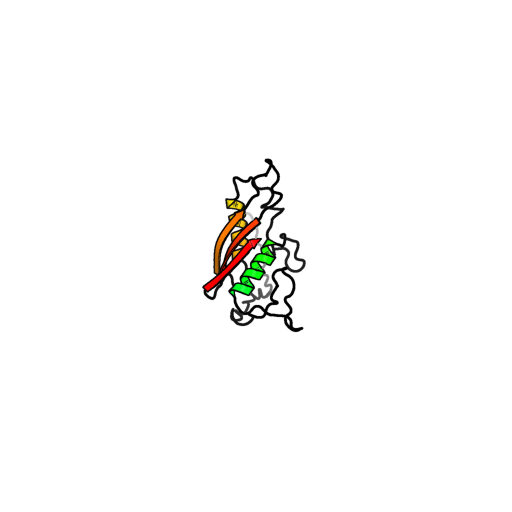 1 84 ? 9.738 -3.450 -2.456 1.00 94.81 84 VAL A O 1
ATOM 667 N N . PRO A 1 85 ? 8.964 -4.849 -4.034 1.00 94.31 85 PRO A N 1
ATOM 668 C CA . PRO A 1 85 ? 10.271 -5.082 -4.653 1.00 94.31 85 PRO A CA 1
ATOM 669 C C . PRO A 1 85 ? 10.689 -3.901 -5.540 1.00 94.31 85 PRO A C 1
ATOM 671 O O . PRO A 1 85 ? 10.747 -4.008 -6.775 1.00 94.31 85 PRO A O 1
ATOM 674 N N . TRP A 1 86 ? 10.962 -2.747 -4.929 1.00 91.56 86 TRP A N 1
ATOM 675 C CA . TRP A 1 86 ? 11.322 -1.535 -5.650 1.00 91.56 86 TRP A CA 1
ATOM 676 C C . TRP A 1 86 ? 12.605 -1.726 -6.435 1.00 91.56 86 TRP A C 1
ATOM 678 O O . TRP A 1 86 ? 12.625 -1.464 -7.638 1.00 91.56 86 TRP A O 1
ATOM 688 N N . PHE A 1 87 ? 13.669 -2.205 -5.796 1.00 89.50 87 PHE A N 1
ATOM 689 C CA . PHE A 1 87 ? 14.965 -2.342 -6.461 1.00 89.50 87 PHE A CA 1
ATOM 690 C C . PHE A 1 87 ? 15.011 -3.556 -7.385 1.00 89.50 87 PHE A C 1
ATOM 692 O O . PHE A 1 87 ? 15.594 -3.481 -8.468 1.00 89.50 87 PHE A O 1
ATOM 699 N N . GLY A 1 88 ? 14.385 -4.660 -6.972 1.00 87.44 88 GLY A N 1
ATOM 700 C CA . GLY A 1 88 ? 14.411 -5.914 -7.720 1.00 87.44 88 GLY A CA 1
ATOM 701 C C . GLY A 1 88 ? 13.574 -5.900 -9.000 1.00 87.44 88 GLY A C 1
ATOM 702 O O . GLY A 1 88 ? 13.958 -6.544 -9.976 1.00 87.44 88 GLY A O 1
ATOM 703 N N . GLN A 1 89 ? 12.438 -5.189 -9.008 1.00 89.88 89 GLN A N 1
ATOM 704 C CA . GLN A 1 89 ? 11.454 -5.313 -10.090 1.00 89.88 89 GLN A CA 1
ATOM 705 C C . GLN A 1 89 ? 10.907 -3.989 -10.636 1.00 89.88 89 GLN A C 1
ATOM 707 O O . GLN A 1 89 ? 10.469 -3.982 -11.783 1.00 89.88 89 GLN A O 1
ATOM 712 N N . ILE A 1 90 ? 10.923 -2.880 -9.880 1.00 89.38 90 ILE A N 1
ATOM 713 C CA . ILE A 1 90 ? 10.199 -1.653 -10.273 1.00 89.38 90 ILE A CA 1
ATOM 714 C C . ILE A 1 90 ? 11.119 -0.535 -10.781 1.00 89.38 90 ILE A C 1
ATOM 716 O O . ILE A 1 90 ? 10.931 -0.050 -11.893 1.00 89.38 90 ILE A O 1
ATOM 720 N N . LEU A 1 91 ? 12.125 -0.116 -10.010 1.00 85.69 91 LEU A N 1
ATOM 721 C CA . LEU A 1 91 ? 12.979 1.045 -10.316 1.00 85.69 91 LEU A CA 1
ATOM 722 C C . LEU A 1 91 ? 13.836 0.860 -11.580 1.00 85.69 91 LEU A C 1
ATOM 724 O O . LEU A 1 91 ? 14.316 1.837 -12.158 1.00 85.69 91 LEU A O 1
ATOM 728 N N . GLY A 1 92 ? 14.036 -0.385 -12.016 1.00 80.44 92 GLY A N 1
ATOM 729 C CA . GLY A 1 92 ? 14.729 -0.719 -13.261 1.00 80.44 92 GLY A CA 1
ATOM 730 C C . GLY A 1 92 ? 13.841 -0.692 -14.510 1.00 80.44 92 GLY A C 1
ATOM 731 O O . GLY A 1 92 ? 14.361 -0.842 -15.618 1.00 80.44 92 GLY A O 1
ATOM 732 N N . LEU A 1 93 ? 12.522 -0.528 -14.366 1.00 82.81 93 LEU A N 1
ATOM 733 C CA . LEU A 1 93 ? 11.603 -0.583 -15.499 1.00 82.81 93 LEU A CA 1
ATOM 734 C C . LEU A 1 93 ? 11.722 0.667 -16.382 1.00 82.81 93 LEU A C 1
ATOM 736 O O . LEU A 1 93 ? 11.920 1.780 -15.891 1.00 82.81 93 LEU A O 1
ATOM 740 N N . PRO A 1 94 ? 11.556 0.531 -17.709 1.00 81.06 94 PRO A N 1
ATOM 741 C CA . PRO A 1 94 ? 11.373 1.690 -18.568 1.00 81.06 94 PRO A CA 1
ATOM 742 C C . PRO A 1 94 ? 10.095 2.446 -18.183 1.00 81.06 94 PRO A C 1
ATOM 744 O O . PRO A 1 94 ? 9.087 1.836 -17.837 1.00 81.06 94 PRO A O 1
ATOM 747 N N . SER A 1 95 ? 10.081 3.770 -18.348 1.00 77.12 95 SER A N 1
ATOM 748 C CA . SER A 1 95 ? 8.886 4.600 -18.099 1.00 77.12 95 SER A CA 1
ATOM 749 C C . SER A 1 95 ? 7.677 4.232 -18.971 1.00 77.12 95 SER A C 1
ATOM 751 O O . SER A 1 95 ? 6.556 4.627 -18.674 1.00 77.12 95 SER A O 1
ATOM 753 N N . THR A 1 96 ? 7.883 3.464 -20.041 1.00 81.12 96 THR A N 1
ATOM 754 C CA . THR A 1 96 ? 6.814 2.908 -20.879 1.00 81.12 96 THR A CA 1
ATOM 755 C C . THR A 1 96 ? 6.132 1.676 -20.279 1.00 81.12 96 THR A C 1
ATOM 757 O O . THR A 1 96 ? 5.099 1.279 -20.802 1.00 81.12 96 THR A O 1
ATOM 760 N N . HIS A 1 97 ? 6.682 1.090 -19.211 1.00 85.31 97 HIS A N 1
ATOM 761 C CA . HIS A 1 97 ? 6.212 -0.153 -18.582 1.00 85.31 97 HIS A CA 1
ATOM 762 C C . HIS A 1 97 ? 5.695 0.081 -17.148 1.00 85.31 97 HIS A C 1
ATOM 764 O O . HIS A 1 97 ? 5.837 -0.765 -16.264 1.00 85.31 97 HIS A O 1
ATOM 770 N N . LEU A 1 98 ? 5.132 1.265 -16.879 1.00 85.38 98 LEU A N 1
ATOM 771 C CA . LEU A 1 98 ? 4.572 1.599 -15.561 1.00 85.38 98 LEU A CA 1
ATOM 772 C C . LEU A 1 98 ? 3.352 0.748 -15.193 1.00 85.38 98 LEU A C 1
ATOM 774 O O . LEU A 1 98 ? 3.042 0.600 -14.016 1.00 85.38 98 LEU A O 1
ATOM 778 N N . ASP A 1 99 ? 2.671 0.179 -16.181 1.00 90.94 99 ASP A N 1
ATOM 779 C CA . ASP A 1 99 ? 1.601 -0.797 -15.996 1.00 90.94 99 ASP A CA 1
ATOM 780 C C . ASP A 1 99 ? 2.085 -2.050 -15.251 1.00 90.94 99 ASP A C 1
ATOM 782 O O . ASP A 1 99 ? 1.382 -2.541 -14.368 1.00 90.94 99 ASP A O 1
ATOM 786 N N . ILE A 1 100 ? 3.311 -2.511 -15.526 1.00 91.12 100 ILE A N 1
ATOM 787 C CA . ILE A 1 100 ? 3.933 -3.630 -14.803 1.00 91.12 100 ILE A CA 1
ATOM 788 C C . ILE A 1 100 ? 4.167 -3.249 -13.338 1.00 91.12 100 ILE A C 1
ATOM 790 O O . ILE A 1 100 ? 3.789 -4.000 -12.441 1.00 91.12 100 ILE A O 1
ATOM 794 N N . ALA A 1 101 ? 4.723 -2.060 -13.082 1.00 90.75 101 ALA A N 1
ATOM 795 C CA . ALA A 1 101 ? 4.920 -1.560 -11.720 1.00 90.75 101 ALA A CA 1
ATOM 796 C C . ALA A 1 101 ? 3.592 -1.459 -10.953 1.00 90.75 101 ALA A C 1
ATOM 798 O O . ALA A 1 101 ? 3.496 -1.893 -9.807 1.00 90.75 101 ALA A O 1
ATOM 799 N N . VAL A 1 102 ? 2.548 -0.937 -11.604 1.00 94.25 102 VAL A N 1
ATOM 800 C CA . VAL A 1 102 ? 1.190 -0.861 -11.050 1.00 94.25 102 VAL A CA 1
ATOM 801 C C . VAL A 1 102 ? 0.641 -2.248 -10.715 1.00 94.25 102 VAL A C 1
ATOM 803 O O . VAL A 1 102 ? 0.021 -2.398 -9.663 1.00 94.25 102 VAL A O 1
ATOM 806 N N . SER A 1 103 ? 0.865 -3.250 -11.572 1.00 95.56 103 SER A N 1
ATOM 807 C CA . SER A 1 103 ? 0.434 -4.630 -11.315 1.00 95.56 103 SER A CA 1
ATOM 808 C C . SER A 1 103 ? 1.135 -5.214 -10.092 1.00 95.56 103 SER A C 1
ATOM 810 O O . SER A 1 103 ? 0.466 -5.719 -9.202 1.00 95.56 103 SER A O 1
ATOM 812 N N . ILE A 1 104 ? 2.461 -5.075 -10.004 1.00 94.38 104 ILE A N 1
ATOM 813 C CA . ILE A 1 104 ? 3.250 -5.585 -8.872 1.00 94.38 104 ILE A CA 1
ATOM 814 C C . ILE A 1 104 ? 2.791 -4.940 -7.561 1.00 94.38 104 ILE A C 1
ATOM 816 O O . ILE A 1 104 ? 2.531 -5.635 -6.581 1.00 94.38 104 ILE A O 1
ATOM 820 N N . ILE A 1 105 ? 2.653 -3.610 -7.544 1.00 95.12 105 ILE A N 1
ATOM 821 C CA . ILE A 1 105 ? 2.175 -2.876 -6.365 1.00 95.12 105 ILE A CA 1
ATOM 822 C C . ILE A 1 105 ? 0.770 -3.343 -5.985 1.00 95.12 105 ILE A C 1
ATOM 824 O O . ILE A 1 105 ? 0.493 -3.580 -4.813 1.00 95.12 105 ILE A O 1
ATOM 828 N N . ARG A 1 106 ? -0.127 -3.491 -6.964 1.00 97.00 106 ARG A N 1
ATOM 829 C CA . ARG A 1 106 ? -1.489 -3.961 -6.712 1.00 97.00 106 ARG A CA 1
ATOM 830 C C . ARG A 1 106 ? -1.491 -5.341 -6.066 1.00 97.00 106 ARG A C 1
ATOM 832 O O . ARG A 1 106 ? -2.134 -5.491 -5.035 1.00 97.00 106 ARG A O 1
ATOM 839 N N . ASP A 1 107 ? -0.760 -6.296 -6.630 1.00 95.50 107 ASP A N 1
ATOM 840 C CA . ASP A 1 107 ? -0.712 -7.671 -6.129 1.00 95.50 107 ASP A CA 1
ATOM 841 C C . ASP A 1 107 ? -0.213 -7.716 -4.676 1.00 95.50 107 ASP A C 1
ATOM 843 O O . ASP A 1 107 ? -0.778 -8.423 -3.840 1.00 95.50 107 ASP A O 1
ATOM 847 N N . ARG A 1 108 ? 0.794 -6.896 -4.341 1.00 94.62 108 ARG A N 1
ATOM 848 C CA . ARG A 1 108 ? 1.298 -6.760 -2.965 1.00 94.62 108 ARG A CA 1
ATOM 849 C C . ARG A 1 108 ? 0.247 -6.181 -2.021 1.00 94.62 108 ARG A C 1
ATOM 851 O O . ARG A 1 108 ? 0.010 -6.731 -0.950 1.00 94.62 108 ARG A O 1
ATOM 858 N N . LEU A 1 109 ? -0.422 -5.104 -2.426 1.00 95.69 109 LEU A N 1
ATOM 859 C CA . LEU A 1 109 ? -1.421 -4.439 -1.589 1.00 95.69 109 LEU A CA 1
ATOM 860 C C . LEU A 1 109 ? -2.710 -5.255 -1.421 1.00 95.69 109 LEU A C 1
ATOM 862 O O . LEU A 1 109 ? -3.349 -5.167 -0.375 1.00 95.69 109 LEU A O 1
ATOM 866 N N . GLU A 1 110 ? -3.091 -6.068 -2.407 1.00 95.62 110 GLU A N 1
ATOM 867 C CA . GLU A 1 110 ? -4.211 -7.012 -2.289 1.00 95.62 110 GLU A CA 1
ATOM 868 C C . GLU A 1 110 ? -3.912 -8.163 -1.315 1.00 95.62 110 GLU A C 1
ATOM 870 O O . GLU A 1 110 ? -4.843 -8.738 -0.752 1.00 95.62 110 GLU A O 1
ATOM 875 N N . GLY A 1 111 ? -2.635 -8.468 -1.063 1.00 91.75 111 GLY A N 1
ATOM 876 C CA . GLY A 1 111 ? -2.208 -9.446 -0.059 1.00 91.75 111 GLY A CA 1
ATOM 877 C C . GLY A 1 111 ? -2.349 -8.971 1.393 1.00 91.75 111 GLY A C 1
ATOM 878 O O . GLY A 1 111 ? -2.306 -9.791 2.313 1.00 91.75 111 GLY A O 1
ATOM 879 N N . ILE A 1 112 ? -2.548 -7.669 1.625 1.00 92.00 112 ILE A N 1
ATOM 880 C CA . ILE A 1 112 ? -2.640 -7.099 2.972 1.00 92.00 112 ILE A CA 1
ATOM 881 C C . ILE A 1 112 ? -3.939 -7.539 3.650 1.00 92.00 112 ILE A C 1
ATOM 883 O O . ILE A 1 112 ? -5.047 -7.368 3.134 1.00 92.00 112 ILE A O 1
ATOM 887 N N . ARG A 1 113 ? -3.814 -8.048 4.879 1.00 90.38 113 ARG A N 1
ATOM 888 C CA . ARG A 1 113 ? -4.966 -8.443 5.694 1.00 90.38 113 ARG A CA 1
ATOM 889 C C . ARG A 1 113 ? -5.941 -7.273 5.870 1.00 90.38 113 ARG A C 1
ATOM 891 O O . ARG A 1 113 ? -5.566 -6.206 6.343 1.00 90.38 113 ARG A O 1
ATOM 898 N N . GLY A 1 114 ? -7.215 -7.513 5.568 1.00 91.56 114 GLY A N 1
ATOM 899 C CA . GLY A 1 114 ? -8.279 -6.515 5.694 1.00 91.56 114 GLY A CA 1
ATOM 900 C C . GLY A 1 114 ? -8.506 -5.682 4.431 1.00 91.56 114 GLY A C 1
ATOM 901 O O . GLY A 1 114 ? -9.509 -4.967 4.363 1.00 91.56 114 GLY A O 1
ATOM 902 N N . VAL A 1 115 ? -7.639 -5.787 3.416 1.00 94.44 115 VAL A N 1
ATOM 903 C CA . VAL A 1 115 ? -7.890 -5.210 2.092 1.00 94.44 115 VAL A CA 1
ATOM 904 C C . VAL A 1 115 ? -8.861 -6.109 1.333 1.00 94.44 115 VAL A C 1
ATOM 906 O O . VAL A 1 115 ? -8.659 -7.309 1.189 1.00 94.44 115 VAL A O 1
ATOM 909 N N . ARG A 1 116 ? -9.940 -5.512 0.823 1.00 95.44 116 ARG A N 1
ATOM 910 C CA . ARG A 1 116 ? -10.903 -6.190 -0.052 1.00 95.44 116 ARG A CA 1
ATOM 911 C C . ARG A 1 116 ? -10.524 -6.065 -1.518 1.00 95.44 116 ARG A C 1
ATOM 913 O O . ARG A 1 116 ? -10.758 -6.990 -2.289 1.00 95.44 116 ARG A O 1
ATOM 920 N N . LYS A 1 117 ? -10.064 -4.878 -1.916 1.00 96.31 117 LYS A N 1
ATOM 921 C CA . LYS A 1 117 ? -9.591 -4.579 -3.270 1.00 96.31 117 LYS A CA 1
ATOM 922 C C . LYS A 1 117 ? -8.764 -3.302 -3.296 1.00 96.31 117 LYS A C 1
ATOM 924 O O . LYS A 1 117 ? -9.021 -2.368 -2.529 1.00 96.31 117 LYS A O 1
ATOM 929 N N . VAL A 1 118 ? -7.858 -3.229 -4.261 1.00 97.12 118 VAL A N 1
ATOM 930 C CA . VAL A 1 118 ? -7.166 -1.997 -4.632 1.00 97.12 118 VAL A CA 1
ATOM 931 C C . VAL A 1 118 ? -7.978 -1.299 -5.723 1.00 97.12 118 VAL A C 1
ATOM 933 O O . VAL A 1 118 ? -8.138 -1.814 -6.827 1.00 97.12 118 VAL A O 1
ATOM 936 N N . ASP A 1 119 ? -8.525 -0.122 -5.420 1.00 96.44 119 ASP A N 1
ATOM 937 C CA . ASP A 1 119 ? -9.342 0.637 -6.373 1.00 96.44 119 ASP A CA 1
ATOM 938 C C . ASP A 1 119 ? -8.485 1.302 -7.455 1.00 96.44 119 ASP A C 1
ATOM 940 O O . ASP A 1 119 ? -8.853 1.308 -8.630 1.00 96.44 119 ASP A O 1
ATOM 944 N N . SER A 1 120 ? -7.345 1.874 -7.064 1.00 96.19 120 SER A N 1
ATOM 945 C CA . SER A 1 120 ? -6.441 2.567 -7.983 1.00 96.19 120 SER A CA 1
ATOM 946 C C . SER A 1 120 ? -5.026 2.640 -7.428 1.00 96.19 120 SER A C 1
ATOM 948 O O . SER A 1 120 ? -4.852 2.880 -6.236 1.00 96.19 120 SER A O 1
ATOM 950 N N . VAL A 1 121 ? -4.036 2.524 -8.313 1.00 96.38 121 VAL A N 1
ATOM 951 C CA . VAL A 1 121 ? -2.624 2.830 -8.049 1.00 96.38 121 VAL A CA 1
ATOM 952 C C . VAL A 1 121 ? -2.188 3.825 -9.117 1.00 96.38 121 VAL A C 1
ATOM 954 O O . VAL A 1 121 ? -2.235 3.520 -10.307 1.00 96.38 121 VAL A O 1
ATOM 957 N N . GLU A 1 122 ? -1.815 5.027 -8.698 1.00 93.12 122 GLU A N 1
ATOM 958 C CA . GLU A 1 122 ? -1.322 6.095 -9.562 1.00 93.12 122 GLU A CA 1
ATOM 959 C C . GLU A 1 122 ? 0.160 6.307 -9.275 1.00 93.12 122 GLU A C 1
ATOM 961 O O . GLU A 1 122 ? 0.522 6.634 -8.148 1.00 93.12 122 GLU A O 1
ATOM 966 N N . ILE A 1 123 ? 1.009 6.159 -10.291 1.00 89.69 123 ILE A N 1
ATOM 967 C CA . ILE A 1 123 ? 2.447 6.416 -10.183 1.00 89.69 123 ILE A CA 1
ATOM 968 C C . ILE A 1 123 ? 2.755 7.767 -10.834 1.00 89.69 123 ILE A C 1
ATOM 970 O O . ILE A 1 123 ? 2.413 8.009 -11.992 1.00 89.69 123 ILE A O 1
ATOM 974 N N . ARG A 1 124 ? 3.410 8.652 -10.085 1.00 86.44 124 ARG A N 1
ATOM 975 C CA . ARG A 1 124 ? 3.893 9.962 -10.521 1.00 86.44 124 ARG A CA 1
ATOM 976 C C . ARG A 1 124 ? 5.409 9.909 -10.671 1.00 86.44 124 ARG A C 1
ATOM 978 O O . ARG A 1 124 ? 6.136 9.590 -9.732 1.00 86.44 124 ARG A O 1
ATOM 985 N N . MET A 1 125 ? 5.882 10.280 -11.856 1.00 76.75 125 MET A N 1
ATOM 986 C CA . MET A 1 125 ? 7.302 10.476 -12.133 1.00 76.75 125 MET A CA 1
ATOM 987 C C . MET A 1 125 ? 7.589 11.976 -12.291 1.00 76.75 125 MET A C 1
ATOM 989 O O . MET A 1 125 ? 6.791 12.673 -12.925 1.00 76.75 125 MET A O 1
ATOM 993 N N . PRO A 1 126 ? 8.710 12.495 -11.762 1.00 68.62 126 PRO A N 1
ATOM 994 C CA . PRO A 1 126 ? 9.144 13.851 -12.070 1.00 68.62 126 PRO A CA 1
ATOM 995 C C . PRO A 1 126 ? 9.395 14.001 -13.577 1.00 68.62 126 PRO A C 1
ATOM 997 O O . PRO A 1 126 ? 9.861 13.070 -14.231 1.00 68.62 126 PRO A O 1
ATOM 1000 N N . ALA A 1 127 ? 9.129 15.185 -14.129 1.00 58.00 127 ALA A N 1
ATOM 1001 C CA . ALA A 1 127 ? 9.298 15.461 -15.559 1.00 58.00 127 ALA A CA 1
ATOM 1002 C C . ALA A 1 127 ? 10.768 15.404 -16.034 1.00 58.00 127 ALA A C 1
ATOM 1004 O O . ALA A 1 127 ? 11.029 15.230 -17.222 1.00 58.00 127 ALA A O 1
ATOM 1005 N N . ASP A 1 128 ? 11.729 15.495 -15.109 1.00 55.12 128 ASP A N 1
ATOM 1006 C CA . ASP A 1 128 ? 13.154 15.711 -15.405 1.00 55.12 128 ASP A CA 1
ATOM 1007 C C . ASP A 1 128 ? 13.964 14.407 -15.546 1.00 55.12 128 ASP A C 1
ATOM 1009 O O . ASP A 1 128 ? 15.197 14.397 -15.439 1.00 55.12 128 ASP A O 1
ATOM 1013 N N . VAL A 1 129 ? 13.289 13.274 -15.747 1.00 55.22 129 VAL A N 1
ATOM 1014 C CA . VAL A 1 129 ? 13.939 11.960 -15.801 1.00 55.22 129 VAL A CA 1
ATOM 1015 C C . VAL A 1 129 ? 14.732 11.836 -17.101 1.00 55.22 129 VAL A C 1
ATOM 1017 O O . VAL A 1 129 ? 14.197 11.556 -18.173 1.00 55.22 129 VAL A O 1
ATOM 1020 N N . LYS A 1 130 ? 16.054 12.020 -16.997 1.00 56.09 130 LYS A N 1
ATOM 1021 C CA . LYS A 1 130 ? 16.999 11.578 -18.029 1.00 56.09 130 LYS A CA 1
ATOM 1022 C C . LYS A 1 130 ? 16.754 10.088 -18.309 1.00 56.09 130 LYS A C 1
ATOM 1024 O O . LYS A 1 130 ? 16.589 9.328 -17.350 1.00 56.09 130 LYS A O 1
ATOM 1029 N N . PRO A 1 131 ? 16.764 9.651 -19.580 1.00 53.00 131 PRO A N 1
ATOM 1030 C CA . PRO A 1 131 ? 16.570 8.246 -19.908 1.00 53.00 131 PRO A CA 1
ATOM 1031 C C . PRO A 1 131 ? 17.598 7.390 -19.158 1.00 53.00 131 PRO A C 1
ATOM 1033 O O . PRO A 1 131 ? 18.804 7.577 -19.322 1.00 53.00 131 PRO A O 1
ATOM 1036 N N . GLY A 1 132 ? 17.104 6.486 -18.307 1.00 50.47 132 GLY A N 1
ATOM 1037 C CA . GLY A 1 132 ? 17.902 5.428 -17.685 1.00 50.47 132 GLY A CA 1
ATOM 1038 C C . GLY A 1 132 ? 17.920 5.355 -16.157 1.00 50.47 132 GLY A C 1
ATOM 1039 O O . GLY A 1 132 ? 18.469 4.380 -15.659 1.00 50.47 132 GLY A O 1
ATOM 1040 N N . ILE A 1 133 ? 17.364 6.310 -15.390 1.00 53.78 133 ILE A N 1
ATOM 1041 C CA . ILE A 1 133 ? 17.337 6.176 -13.916 1.00 53.78 133 ILE A CA 1
ATOM 1042 C C . ILE A 1 133 ? 16.043 6.744 -13.310 1.00 53.78 133 ILE A C 1
ATOM 1044 O O . ILE A 1 133 ? 15.886 7.961 -13.192 1.00 53.78 133 ILE A O 1
ATOM 1048 N N . MET A 1 134 ? 15.143 5.860 -12.867 1.00 58.28 1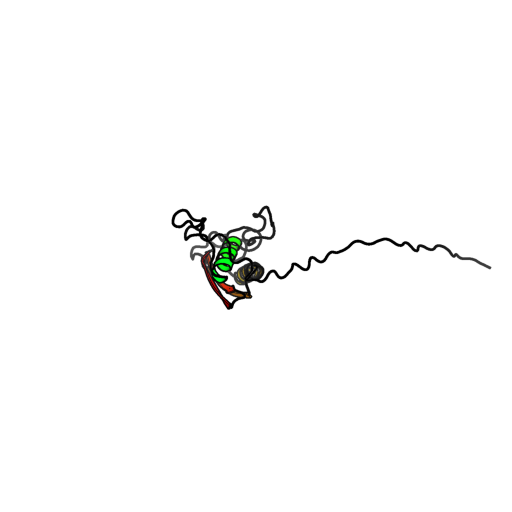34 MET A N 1
ATOM 1049 C CA . MET A 1 134 ? 14.021 6.214 -11.991 1.00 58.28 134 MET A CA 1
ATOM 1050 C C . MET A 1 134 ? 14.575 6.524 -10.593 1.00 58.28 134 MET A C 1
ATOM 1052 O O . MET A 1 134 ? 14.909 5.616 -9.844 1.00 58.28 134 MET A O 1
ATOM 1056 N N . ARG A 1 135 ? 14.768 7.808 -10.262 1.00 60.66 135 ARG A N 1
ATOM 1057 C CA . ARG A 1 135 ? 15.338 8.211 -8.956 1.00 60.66 135 ARG A CA 1
ATOM 1058 C C . ARG A 1 135 ? 14.291 8.566 -7.909 1.00 60.66 135 ARG A C 1
ATOM 1060 O O . ARG A 1 135 ? 14.526 8.319 -6.738 1.00 60.66 135 ARG A O 1
ATOM 1067 N N . ASN A 1 136 ? 13.164 9.127 -8.341 1.00 73.19 136 ASN A N 1
ATOM 1068 C CA . ASN A 1 136 ? 12.070 9.537 -7.471 1.00 73.19 136 ASN A CA 1
ATOM 1069 C C . ASN A 1 136 ? 10.774 8.989 -8.067 1.00 73.19 136 ASN A C 1
ATOM 1071 O O . ASN A 1 136 ? 10.394 9.385 -9.171 1.00 73.19 136 ASN A O 1
ATOM 1075 N N . ILE A 1 137 ? 10.130 8.073 -7.353 1.00 79.69 137 ILE A N 1
ATOM 1076 C CA . ILE A 1 137 ? 8.787 7.590 -7.655 1.00 79.69 137 ILE A CA 1
ATOM 1077 C C . ILE A 1 137 ? 7.918 8.032 -6.490 1.00 79.69 137 ILE A C 1
ATOM 1079 O O . ILE A 1 137 ? 8.257 7.757 -5.345 1.00 79.69 137 ILE A O 1
ATOM 1083 N N . GLY A 1 138 ? 6.840 8.740 -6.797 1.00 87.50 138 GLY A N 1
ATOM 1084 C CA . GLY A 1 138 ? 5.772 8.981 -5.840 1.00 87.50 138 GLY A CA 1
ATOM 1085 C C . GLY A 1 138 ? 4.458 8.494 -6.415 1.00 87.50 138 GLY A C 1
ATOM 1086 O O . GLY A 1 138 ? 4.376 8.128 -7.590 1.00 87.50 138 GLY A O 1
ATOM 1087 N N . GLY A 1 139 ? 3.403 8.511 -5.625 1.00 91.38 139 GLY A N 1
ATOM 1088 C CA . GLY A 1 139 ? 2.123 8.047 -6.110 1.00 91.38 139 GLY A CA 1
ATOM 1089 C C . GLY A 1 139 ? 0.995 8.188 -5.122 1.00 91.38 139 GLY A C 1
ATOM 1090 O O . GLY A 1 139 ? 1.130 8.745 -4.036 1.00 91.38 139 GLY A O 1
ATOM 1091 N N . ARG A 1 140 ? -0.158 7.694 -5.550 1.00 95.12 140 ARG A N 1
ATOM 1092 C CA . ARG A 1 140 ? -1.364 7.650 -4.741 1.00 95.12 140 ARG A CA 1
ATOM 1093 C C . ARG A 1 140 ? -2.026 6.300 -4.906 1.00 95.12 140 ARG A C 1
ATOM 1095 O O . ARG A 1 140 ? -2.214 5.829 -6.027 1.00 95.12 140 ARG A O 1
ATOM 1102 N N . VAL A 1 141 ? -2.421 5.702 -3.794 1.00 96.50 141 VAL A N 1
ATOM 1103 C CA . VAL A 1 141 ? -3.203 4.473 -3.783 1.00 96.50 141 VAL A CA 1
ATOM 1104 C C . VAL A 1 141 ? -4.551 4.708 -3.124 1.00 96.50 141 VAL A C 1
ATOM 1106 O O . VAL A 1 141 ? -4.664 5.452 -2.152 1.00 96.50 141 VAL A O 1
ATOM 1109 N N . ARG A 1 142 ? -5.586 4.062 -3.661 1.00 97.50 142 ARG A N 1
ATOM 1110 C CA . ARG A 1 142 ? -6.908 3.986 -3.045 1.00 97.50 142 ARG A CA 1
ATOM 1111 C C . ARG A 1 142 ? -7.288 2.530 -2.843 1.00 97.50 142 ARG A C 1
ATOM 1113 O O . ARG A 1 142 ? -7.197 1.729 -3.772 1.00 97.50 142 ARG A O 1
ATOM 1120 N N . LEU A 1 143 ? -7.724 2.209 -1.634 1.00 96.62 143 LEU A N 1
ATOM 1121 C CA . LEU A 1 143 ? -8.014 0.853 -1.184 1.00 96.62 143 LEU A CA 1
ATOM 1122 C C . LEU A 1 143 ? -9.425 0.816 -0.612 1.00 96.62 143 LEU A C 1
ATOM 1124 O O . LEU A 1 143 ? -9.841 1.748 0.078 1.00 96.62 143 LEU A O 1
ATOM 1128 N N . THR A 1 144 ? -10.138 -0.279 -0.849 1.00 97.19 144 THR A N 1
ATOM 1129 C CA . THR A 1 144 ? -11.372 -0.598 -0.129 1.00 97.19 144 THR A CA 1
ATOM 1130 C C . THR A 1 144 ? -11.076 -1.730 0.849 1.00 97.19 144 THR A C 1
ATOM 1132 O O . THR A 1 144 ? -10.559 -2.775 0.452 1.00 97.19 144 THR A O 1
ATOM 1135 N N . ALA A 1 145 ? -11.424 -1.534 2.115 1.00 95.06 145 ALA A N 1
ATOM 1136 C CA . ALA A 1 145 ? -11.315 -2.529 3.169 1.00 95.06 145 ALA A CA 1
ATOM 1137 C C . ALA A 1 145 ? -12.477 -3.543 3.134 1.00 95.06 145 ALA A C 1
ATOM 1139 O O . ALA A 1 145 ? -13.491 -3.343 2.456 1.00 95.06 145 ALA A O 1
ATOM 1140 N N . GLU A 1 146 ? -12.353 -4.647 3.872 1.00 94.12 146 GLU A N 1
ATOM 1141 C CA . GLU A 1 146 ? -13.375 -5.708 3.952 1.00 94.12 146 GLU A CA 1
ATOM 1142 C C . GLU A 1 146 ? -14.734 -5.223 4.476 1.00 94.12 146 GLU A C 1
ATOM 1144 O O . GLU A 1 146 ? -15.772 -5.706 4.020 1.00 94.12 146 GLU A O 1
ATOM 1149 N N . ASP A 1 147 ? -14.747 -4.220 5.356 1.00 91.12 147 ASP A N 1
ATOM 1150 C CA . ASP A 1 147 ? -15.966 -3.578 5.869 1.00 91.12 147 ASP A CA 1
ATOM 1151 C C . ASP A 1 147 ? -16.597 -2.571 4.882 1.00 91.12 147 ASP A C 1
ATOM 1153 O O . ASP A 1 147 ? -17.656 -2.007 5.153 1.00 91.12 147 ASP A O 1
ATOM 1157 N N . GLY A 1 148 ? -15.973 -2.362 3.717 1.00 93.19 148 GLY A N 1
ATOM 1158 C CA . GLY A 1 148 ? -16.407 -1.421 2.687 1.00 93.19 148 GLY A CA 1
ATOM 1159 C C . GLY A 1 148 ? -15.937 0.020 2.897 1.00 93.19 148 GLY A C 1
ATOM 1160 O O . GLY A 1 148 ? -16.184 0.855 2.025 1.00 93.19 148 GLY A O 1
ATOM 1161 N N . SER A 1 149 ? -15.249 0.323 4.002 1.00 94.31 149 SER A N 1
ATOM 1162 C CA . SER A 1 149 ? -14.589 1.616 4.194 1.00 94.31 149 SER A CA 1
ATOM 1163 C C . SER A 1 149 ? -13.412 1.773 3.226 1.00 94.31 149 SER A C 1
ATOM 1165 O O . SER A 1 149 ? -12.875 0.791 2.710 1.00 94.31 149 SER A O 1
ATOM 1167 N N . THR A 1 150 ? -13.022 3.012 2.920 1.00 96.19 150 THR A N 1
ATOM 1168 C CA . THR A 1 150 ? -11.964 3.283 1.935 1.00 96.19 150 THR A CA 1
ATOM 1169 C C . THR A 1 150 ? -10.827 4.087 2.534 1.00 96.19 150 THR A C 1
ATOM 1171 O O . THR A 1 150 ? -11.081 5.069 3.229 1.00 96.19 150 THR A O 1
ATOM 1174 N N . ALA A 1 151 ? -9.597 3.716 2.190 1.00 94.81 151 ALA A N 1
ATOM 1175 C CA . ALA A 1 151 ? -8.376 4.431 2.542 1.00 94.81 151 ALA A CA 1
ATOM 1176 C C . ALA A 1 151 ? -7.746 5.050 1.289 1.00 94.81 151 ALA A C 1
ATOM 1178 O O . ALA A 1 151 ? -7.896 4.528 0.179 1.00 94.81 151 ALA A O 1
ATOM 1179 N N . THR A 1 152 ? -7.067 6.183 1.439 1.00 96.06 152 THR A N 1
ATOM 1180 C CA . THR A 1 152 ? -6.298 6.814 0.361 1.00 96.06 152 THR A CA 1
ATOM 1181 C C . THR A 1 152 ? -4.987 7.308 0.933 1.00 96.06 152 THR A C 1
ATOM 1183 O O . THR A 1 152 ? -5.001 8.106 1.862 1.00 96.06 152 THR A O 1
ATOM 1186 N N . GLU A 1 153 ? -3.880 6.841 0.368 1.00 94.06 153 GLU A N 1
ATOM 1187 C CA . GLU A 1 153 ? -2.535 7.145 0.853 1.00 94.06 153 GLU A CA 1
ATOM 1188 C C . GLU A 1 153 ? -1.662 7.647 -0.294 1.00 94.06 153 GLU A C 1
ATOM 1190 O O . GLU A 1 153 ? -1.811 7.213 -1.442 1.00 94.06 153 GLU A O 1
ATOM 1195 N N . GLU A 1 154 ? -0.747 8.558 0.028 1.00 91.94 154 GLU A N 1
ATOM 1196 C CA . GLU A 1 154 ? 0.305 9.021 -0.876 1.00 91.94 154 GLU A CA 1
ATOM 1197 C C . GLU A 1 154 ? 1.663 8.499 -0.396 1.00 91.94 154 GLU A C 1
ATOM 1199 O O . GLU A 1 154 ? 1.938 8.468 0.809 1.00 91.94 154 GLU A O 1
ATOM 1204 N N . PHE A 1 155 ? 2.493 8.077 -1.347 1.00 86.94 155 PHE A N 1
ATOM 1205 C CA . PHE A 1 155 ? 3.834 7.543 -1.112 1.00 86.94 155 PHE A CA 1
ATOM 1206 C C . PHE A 1 155 ? 4.863 8.263 -1.980 1.00 86.94 155 PHE A C 1
ATOM 1208 O O . PHE A 1 155 ? 4.478 8.765 -3.065 1.00 86.94 155 PHE A O 1
#

Radius of gyration: 24.53 Å; chains: 1; bounding box: 34×92×48 Å

Foldseek 3Di:
DDDDDDDDDDDDDDDDDDPPPPPPPPPPLVNPQFAFQADPVRHQDDDPNDGDGHDDLQRVLQNQLVVQAPDAQCNDPVHSRGHAPCPNFNFQDWPVVVVSVQVRSQVNSCPDPFFPGWPDKAWDADPPDDPGGRPDIKTKTWTQGPVRDIYIDID